Protein AF-A0A946PKQ7-F1 (afdb_monomer_lite)

Secondary structure (DSSP, 8-state):
-HHHHHHHHHHHHHHHHHHHHHHHHHHHS-S-GGG---TTGGGHHHHHHHHHHHHHHHHHHHHHHHHHT-SGGGPPPHHHHHHHHHHHHHHHHHHHHHHTT--HHHHHH-HHHHHHHHHHHHHHHHHHHHHHHHHHHHHHHHSPP-------------S----------------PPPP--

pLDDT: mean 80.22, std 18.26, range [43.53, 98.31]

Foldseek 3Di:
DVVLLLVLLLLQLQLLLVVLLLVLLCVVPVDDSVPSPDQQCPCVVPSVVVSVVSLVVSLLCLLQCVQVVVDPNSQHDLVSSLVSNLVCNLVVLCVSQVVSVHHPVVLVVDRSSVSSNVSSNVSSVVSSVSSVVSNVVSCVVVPPDPPPPPDPPPPPDPPPDDDDPPDPDDDPDDDDDDDDD

Sequence (181 aa):
MHHRRRLAAILLAFPGVLAAHLLAYQWVNLGPLTTQNGVGHGYLPTAVPVVASLGVVTLLWLAVAGVRAAGTDARPPAVLLIAVQLGIFVIQELGEHLFSGYGPAALLAEPAFWLGLALQGPVALLLLGLVRLGRQIATRLLSPSPVVPPGQGQVWLPIFTKFVRPLVVLPVGLRGPPLFV

Structure (mmCIF, N/CA/C/O backbone):
data_AF-A0A946PKQ7-F1
#
_entry.id   AF-A0A946PKQ7-F1
#
loop_
_atom_site.group_PDB
_atom_site.id
_atom_site.type_symbol
_atom_site.label_atom_id
_atom_site.label_alt_id
_atom_site.label_comp_id
_atom_site.label_asym_id
_atom_site.label_entity_id
_atom_site.label_seq_id
_atom_site.pdbx_PDB_ins_code
_atom_site.Cartn_x
_atom_site.Cartn_y
_atom_site.Cartn_z
_atom_site.occupancy
_atom_site.B_iso_or_equiv
_atom_site.auth_seq_id
_atom_site.auth_comp_id
_atom_site.auth_asym_id
_atom_site.auth_atom_id
_atom_site.pdbx_PDB_model_num
ATOM 1 N N . MET A 1 1 ? -23.889 0.461 3.971 1.00 59.69 1 MET A N 1
ATOM 2 C CA . MET A 1 1 ? -22.820 -0.106 4.833 1.00 59.69 1 MET A CA 1
ATOM 3 C C . MET A 1 1 ? -21.592 -0.592 4.043 1.00 59.69 1 MET A C 1
ATOM 5 O O . MET A 1 1 ? -20.481 -0.277 4.446 1.00 59.69 1 MET A O 1
ATOM 9 N N . HIS A 1 2 ? -21.741 -1.234 2.872 1.00 72.06 2 HIS A N 1
ATOM 10 C CA . HIS A 1 2 ? -20.608 -1.660 2.016 1.00 72.06 2 HIS A CA 1
ATOM 11 C C . HIS A 1 2 ? -19.658 -0.541 1.544 1.00 72.06 2 HIS A C 1
ATOM 13 O O . HIS A 1 2 ? -18.465 -0.786 1.371 1.00 72.06 2 HIS A O 1
ATOM 19 N N . HIS A 1 3 ? -20.159 0.687 1.381 1.00 82.62 3 HIS A N 1
ATOM 20 C CA . HIS A 1 3 ? -19.376 1.833 0.908 1.00 82.62 3 HIS A CA 1
ATOM 21 C C . HIS A 1 3 ? -18.175 2.165 1.808 1.00 82.62 3 HIS A C 1
ATOM 23 O O . HIS A 1 3 ? -17.081 2.377 1.298 1.00 82.62 3 HIS A O 1
ATOM 29 N N . ARG A 1 4 ? -18.332 2.118 3.141 1.00 84.00 4 ARG A N 1
ATOM 30 C CA . ARG A 1 4 ? -17.238 2.425 4.086 1.00 84.00 4 ARG A CA 1
ATOM 31 C C . ARG A 1 4 ? -16.106 1.402 4.019 1.00 84.00 4 ARG A C 1
ATOM 33 O O . ARG A 1 4 ? -14.943 1.777 4.053 1.00 84.00 4 ARG A O 1
ATOM 40 N N . ARG A 1 5 ? -16.447 0.120 3.864 1.00 86.88 5 ARG A N 1
ATOM 41 C CA . ARG A 1 5 ? -15.477 -0.978 3.727 1.00 86.88 5 ARG A CA 1
ATOM 42 C C . ARG A 1 5 ? -14.655 -0.858 2.449 1.00 86.88 5 ARG A C 1
ATOM 44 O O . ARG A 1 5 ? -13.445 -1.051 2.483 1.00 86.88 5 ARG A O 1
ATOM 51 N N . ARG A 1 6 ? -15.316 -0.536 1.332 1.00 90.81 6 ARG A N 1
ATOM 52 C CA . ARG A 1 6 ? -14.648 -0.309 0.043 1.00 90.81 6 ARG A CA 1
ATOM 53 C C . ARG A 1 6 ? -13.755 0.925 0.099 1.00 90.81 6 ARG A C 1
ATOM 55 O O . ARG A 1 6 ? -12.592 0.829 -0.264 1.00 90.81 6 ARG A O 1
ATOM 62 N N . LEU A 1 7 ? -14.265 2.032 0.641 1.00 90.94 7 LEU A N 1
ATOM 63 C CA . LEU A 1 7 ? -13.490 3.256 0.833 1.00 90.94 7 LEU A CA 1
ATOM 64 C C . LEU A 1 7 ? -12.252 3.010 1.704 1.00 90.94 7 LEU A C 1
ATOM 66 O O . LEU A 1 7 ? -11.167 3.433 1.338 1.00 90.94 7 LEU A O 1
ATOM 70 N N . ALA A 1 8 ? -12.386 2.264 2.803 1.00 90.56 8 ALA A N 1
ATOM 71 C CA . ALA A 1 8 ? -11.261 1.901 3.662 1.00 90.56 8 ALA A CA 1
ATOM 72 C C . ALA A 1 8 ? -10.161 1.137 2.911 1.00 90.56 8 ALA A C 1
ATOM 74 O O . ALA A 1 8 ? -8.983 1.424 3.099 1.00 90.56 8 ALA A O 1
ATOM 75 N N . ALA A 1 9 ? -10.539 0.182 2.054 1.00 93.38 9 ALA A N 1
ATOM 76 C CA . ALA A 1 9 ? -9.576 -0.535 1.220 1.00 93.38 9 ALA A CA 1
ATOM 77 C C . ALA A 1 9 ? -8.902 0.392 0.201 1.00 93.38 9 ALA A C 1
ATOM 79 O O . ALA A 1 9 ? -7.690 0.332 0.052 1.00 93.38 9 ALA A O 1
ATOM 80 N N . ILE A 1 10 ? -9.661 1.274 -0.453 1.00 94.75 10 ILE A N 1
ATOM 81 C CA . ILE A 1 10 ? -9.116 2.221 -1.436 1.00 94.75 10 ILE A CA 1
ATOM 82 C C . ILE A 1 10 ? -8.136 3.193 -0.768 1.00 94.75 10 ILE A C 1
ATOM 84 O O . ILE A 1 10 ? -7.017 3.352 -1.240 1.00 94.75 10 ILE A O 1
ATOM 88 N N . LEU A 1 11 ? -8.518 3.799 0.358 1.00 95.19 11 LEU A N 1
ATOM 89 C CA . LEU A 1 11 ? -7.673 4.763 1.068 1.00 95.19 11 LEU A CA 1
ATOM 90 C C . LEU A 1 11 ? -6.387 4.127 1.610 1.00 95.19 11 LEU A C 1
ATOM 92 O O . LEU A 1 11 ? -5.335 4.754 1.558 1.00 95.19 11 LEU A O 1
ATOM 96 N N . LEU A 1 12 ? -6.448 2.881 2.095 1.00 96.12 12 LEU A N 1
ATOM 97 C CA . LEU A 1 12 ? -5.261 2.138 2.536 1.00 96.12 12 LEU A CA 1
ATOM 98 C C . LEU A 1 12 ? -4.408 1.604 1.381 1.00 96.12 12 LEU A C 1
ATOM 100 O O . LEU A 1 12 ? -3.256 1.239 1.610 1.00 96.12 12 LEU A O 1
ATOM 104 N N . ALA A 1 13 ? -4.942 1.530 0.161 1.00 97.56 13 ALA A N 1
ATOM 105 C CA . ALA A 1 13 ? -4.179 1.021 -0.967 1.00 97.56 13 ALA A CA 1
ATOM 106 C C . ALA A 1 13 ? -3.010 1.950 -1.307 1.00 97.56 13 ALA A C 1
ATOM 108 O O . ALA A 1 13 ? -1.895 1.464 -1.412 1.00 97.56 13 ALA A O 1
ATOM 109 N N . PHE A 1 14 ? -3.226 3.268 -1.364 1.00 97.19 14 PHE A N 1
ATOM 110 C CA . PHE A 1 14 ? -2.174 4.251 -1.664 1.00 97.19 14 PHE A CA 1
ATOM 111 C C . PHE A 1 14 ? -0.926 4.139 -0.764 1.00 97.19 14 PHE A C 1
ATOM 113 O O . PHE A 1 14 ? 0.163 3.927 -1.295 1.00 97.19 14 PHE A O 1
ATOM 120 N N . PRO A 1 15 ? -1.030 4.220 0.579 1.00 97.19 15 PRO A N 1
ATOM 121 C CA . PRO A 1 15 ? 0.131 4.047 1.451 1.00 97.19 15 PRO A CA 1
ATOM 122 C C . PRO A 1 15 ? 0.709 2.631 1.406 1.00 97.19 15 PRO A C 1
ATOM 124 O O . PRO A 1 15 ? 1.901 2.468 1.642 1.00 97.19 15 PRO A O 1
ATOM 127 N N . GLY A 1 16 ? -0.098 1.612 1.093 1.00 97.62 16 GLY A N 1
ATOM 128 C CA . GLY A 1 16 ? 0.401 0.251 0.899 1.00 97.62 16 GLY A CA 1
ATOM 129 C C . GLY A 1 16 ? 1.260 0.103 -0.352 1.00 97.62 16 GLY A C 1
ATOM 130 O O . GLY A 1 16 ? 2.361 -0.430 -0.264 1.00 97.62 16 GLY A O 1
ATOM 131 N N . VAL A 1 17 ? 0.797 0.644 -1.480 1.00 98.00 17 VAL A N 1
ATOM 132 C CA . VAL A 1 17 ? 1.557 0.677 -2.734 1.00 98.00 17 VAL A CA 1
ATOM 133 C C . VAL A 1 17 ? 2.868 1.418 -2.530 1.00 98.00 17 VAL A C 1
ATOM 135 O O . VAL A 1 17 ? 3.916 0.859 -2.828 1.00 98.00 17 VAL A O 1
ATOM 138 N N . LEU A 1 18 ? 2.823 2.617 -1.939 1.00 95.75 18 LEU A N 1
ATOM 139 C CA . LEU A 1 18 ? 4.030 3.393 -1.663 1.00 95.75 18 LEU A CA 1
ATOM 140 C C . LEU A 1 18 ? 5.009 2.628 -0.759 1.00 95.75 18 LEU A C 1
ATOM 142 O O . LEU A 1 18 ? 6.209 2.630 -1.009 1.00 95.75 18 LEU A O 1
ATOM 146 N N . ALA A 1 19 ? 4.522 1.966 0.294 1.00 96.38 19 ALA A N 1
ATOM 147 C CA . ALA A 1 19 ? 5.389 1.195 1.180 1.00 96.38 19 ALA A CA 1
ATOM 148 C C . ALA A 1 19 ? 6.051 0.016 0.450 1.00 96.38 19 ALA A C 1
ATOM 150 O O . ALA A 1 19 ? 7.254 -0.185 0.595 1.00 96.38 19 ALA A O 1
ATOM 151 N N . ALA A 1 20 ? 5.292 -0.742 -0.346 1.00 96.88 20 ALA A N 1
ATOM 152 C CA . ALA A 1 20 ? 5.826 -1.845 -1.141 1.00 96.88 20 ALA A CA 1
ATOM 153 C C . ALA A 1 20 ? 6.835 -1.359 -2.195 1.00 96.88 20 ALA A C 1
ATOM 155 O O . ALA A 1 20 ? 7.893 -1.968 -2.333 1.00 96.88 20 ALA A O 1
ATOM 156 N N . HIS A 1 21 ? 6.535 -0.241 -2.864 1.00 94.75 21 HIS A N 1
ATOM 157 C CA . HIS A 1 21 ? 7.413 0.445 -3.816 1.00 94.75 21 HIS A CA 1
ATOM 158 C C . HIS A 1 21 ? 8.763 0.778 -3.188 1.00 94.75 21 HIS A C 1
ATOM 160 O O . HIS A 1 21 ? 9.800 0.268 -3.606 1.00 94.75 21 HIS A O 1
ATOM 166 N N . LEU A 1 22 ? 8.742 1.566 -2.110 1.00 92.12 22 LEU A N 1
ATOM 167 C CA . LEU A 1 22 ? 9.955 2.000 -1.423 1.00 92.12 22 LEU A CA 1
ATOM 168 C C . LEU A 1 22 ? 10.766 0.811 -0.910 1.00 92.12 22 LEU A C 1
ATOM 170 O O . LEU A 1 22 ? 11.982 0.804 -1.059 1.00 92.12 22 LEU A O 1
ATOM 174 N N . LEU A 1 23 ? 10.111 -0.200 -0.329 1.00 93.00 23 LEU A N 1
ATOM 175 C CA . LEU A 1 23 ? 10.788 -1.401 0.161 1.00 93.00 23 LEU A CA 1
ATOM 176 C C . LEU A 1 23 ? 11.452 -2.187 -0.971 1.00 93.00 23 LEU A C 1
ATOM 178 O O . LEU A 1 23 ? 12.596 -2.606 -0.814 1.00 93.00 23 LEU A O 1
ATOM 182 N N . ALA A 1 24 ? 10.766 -2.374 -2.099 1.00 93.19 24 ALA A N 1
ATOM 183 C CA . ALA A 1 24 ? 11.300 -3.125 -3.228 1.00 93.19 24 ALA A CA 1
ATOM 184 C C . ALA A 1 24 ? 12.519 -2.432 -3.844 1.00 93.19 24 ALA A C 1
ATOM 186 O O . ALA A 1 24 ? 13.575 -3.052 -3.988 1.00 93.19 24 ALA A O 1
ATOM 187 N N . TYR A 1 25 ? 12.403 -1.135 -4.132 1.00 89.12 25 TYR A N 1
ATOM 188 C CA . TYR A 1 25 ? 13.500 -0.362 -4.705 1.00 89.12 25 TYR A CA 1
ATOM 189 C C . TYR A 1 25 ? 14.659 -0.187 -3.728 1.00 89.12 25 TYR A C 1
ATOM 191 O O . TYR A 1 25 ? 15.807 -0.258 -4.149 1.00 89.12 25 TYR A O 1
ATOM 199 N N . GLN A 1 26 ? 14.393 -0.042 -2.427 1.00 88.25 26 GLN A N 1
ATOM 200 C CA . GLN A 1 26 ? 15.446 0.051 -1.409 1.00 88.25 26 GLN A CA 1
ATOM 201 C C . GLN A 1 26 ? 16.203 -1.268 -1.249 1.00 88.25 26 GLN A C 1
ATOM 203 O O . GLN A 1 26 ? 17.394 -1.272 -0.944 1.00 88.25 26 GLN A O 1
ATOM 208 N N . TRP A 1 27 ? 15.502 -2.389 -1.415 1.00 89.88 27 TRP A N 1
ATOM 209 C CA . TRP A 1 27 ? 16.093 -3.714 -1.307 1.00 89.88 27 TRP A CA 1
ATOM 210 C C . TRP A 1 27 ? 16.965 -4.053 -2.517 1.00 89.88 27 TRP A C 1
ATOM 212 O O . TRP A 1 27 ? 18.047 -4.612 -2.358 1.00 89.88 27 TRP A O 1
ATOM 222 N N . VAL A 1 28 ? 16.500 -3.716 -3.724 1.00 88.25 28 VAL A N 1
ATOM 223 C CA . VAL A 1 28 ? 17.228 -3.984 -4.974 1.00 88.25 28 VAL A CA 1
ATOM 224 C C . VAL A 1 28 ? 18.358 -2.975 -5.189 1.00 88.25 28 VAL A C 1
ATOM 226 O O . VAL A 1 28 ? 19.470 -3.366 -5.538 1.00 88.25 28 VAL A O 1
ATOM 229 N N . ASN A 1 29 ? 18.104 -1.692 -4.935 1.00 81.62 29 ASN A N 1
ATOM 230 C CA . ASN A 1 29 ? 19.080 -0.619 -5.078 1.00 81.62 29 ASN A CA 1
ATOM 231 C C . ASN A 1 29 ? 19.598 -0.226 -3.692 1.00 81.62 29 ASN A C 1
ATOM 233 O O . ASN A 1 29 ? 19.016 0.616 -3.007 1.00 81.62 29 ASN A O 1
ATOM 237 N N . LEU A 1 30 ? 20.708 -0.837 -3.271 1.00 68.88 30 LEU A N 1
ATOM 238 C CA . LEU A 1 30 ? 21.375 -0.508 -2.010 1.00 68.88 30 LEU A CA 1
ATOM 239 C C . LEU A 1 30 ? 21.927 0.933 -2.060 1.00 68.88 30 LEU A C 1
ATOM 241 O O . LEU A 1 30 ? 23.050 1.170 -2.496 1.00 68.88 30 LEU A O 1
ATOM 245 N N . GLY A 1 31 ? 21.129 1.904 -1.616 1.00 61.91 31 GLY A N 1
ATOM 246 C CA . GLY A 1 31 ? 21.483 3.325 -1.524 1.00 61.91 31 GLY A CA 1
ATOM 247 C C . GLY A 1 31 ? 20.466 4.109 -0.681 1.00 61.91 31 GLY A C 1
ATOM 248 O O . GLY A 1 31 ? 19.421 3.563 -0.345 1.00 61.91 31 GLY A O 1
ATOM 249 N N . PRO A 1 32 ? 20.740 5.358 -0.266 1.00 59.03 32 PRO A N 1
ATOM 250 C CA . PRO A 1 32 ? 19.771 6.181 0.467 1.00 59.03 32 PRO A CA 1
ATOM 251 C C . PRO A 1 32 ? 18.409 6.301 -0.246 1.00 59.03 32 PRO A C 1
ATOM 253 O O . PRO A 1 32 ? 18.362 6.461 -1.464 1.00 59.03 32 PRO A O 1
ATOM 256 N N . LEU A 1 33 ? 17.298 6.317 0.510 1.00 57.47 33 LEU A N 1
ATOM 257 C CA . LEU A 1 33 ? 15.930 6.492 -0.026 1.00 57.47 33 LEU A CA 1
ATOM 258 C C . LEU A 1 33 ? 15.782 7.761 -0.888 1.00 57.47 33 LEU A C 1
ATOM 260 O O . LEU A 1 33 ? 14.978 7.806 -1.811 1.00 57.47 33 LEU A O 1
ATOM 264 N N . THR A 1 34 ? 16.565 8.797 -0.580 1.00 51.97 34 THR A N 1
ATOM 265 C CA . THR A 1 34 ? 16.592 10.080 -1.295 1.00 51.97 34 THR A CA 1
ATOM 266 C C . THR A 1 34 ? 17.422 10.055 -2.578 1.00 51.97 34 THR A C 1
ATOM 268 O O . THR A 1 34 ? 17.333 10.988 -3.370 1.00 51.97 34 THR A O 1
ATOM 271 N N . THR A 1 35 ? 18.233 9.018 -2.783 1.00 52.53 35 THR A N 1
ATOM 272 C CA . THR A 1 35 ? 19.122 8.841 -3.940 1.00 52.53 35 THR A CA 1
ATOM 273 C C . THR A 1 35 ? 18.767 7.579 -4.722 1.00 52.53 35 THR A C 1
ATOM 275 O O . THR A 1 35 ? 19.638 7.001 -5.371 1.00 52.53 35 THR A O 1
ATOM 278 N N . GLN A 1 36 ? 17.533 7.077 -4.612 1.00 57.34 36 GLN A N 1
ATOM 279 C CA . GLN A 1 36 ? 17.115 5.936 -5.417 1.00 57.34 36 GLN A CA 1
ATOM 280 C C . GLN A 1 36 ? 17.150 6.341 -6.891 1.00 57.34 36 GLN A C 1
ATOM 282 O O . GLN A 1 36 ? 16.290 7.067 -7.377 1.00 57.34 36 GLN A O 1
ATOM 287 N N . ASN A 1 37 ? 18.183 5.867 -7.588 1.00 53.53 37 ASN A N 1
ATOM 288 C CA . ASN A 1 37 ? 18.476 6.145 -8.995 1.00 53.53 37 ASN A CA 1
ATOM 289 C C . ASN A 1 37 ? 17.535 5.390 -9.957 1.00 53.53 37 ASN A C 1
ATOM 291 O O . ASN A 1 37 ? 17.907 5.111 -11.096 1.00 53.53 37 ASN A O 1
ATOM 295 N N . GLY A 1 38 ? 16.346 5.010 -9.485 1.00 58.31 38 GLY A N 1
ATOM 296 C CA . GLY A 1 38 ? 15.321 4.365 -10.290 1.00 58.31 38 GLY A CA 1
ATOM 297 C C . GLY A 1 38 ? 14.693 5.350 -11.271 1.00 58.31 38 GLY A C 1
ATOM 298 O O . GLY A 1 38 ? 14.595 6.556 -11.021 1.00 58.31 38 GLY A O 1
ATOM 299 N N . VAL A 1 39 ? 14.253 4.818 -12.404 1.00 64.69 39 VAL A N 1
ATOM 300 C CA . VAL A 1 39 ? 13.493 5.541 -13.424 1.00 64.69 39 VAL A CA 1
ATOM 301 C C . VAL A 1 39 ? 12.259 6.191 -12.776 1.00 64.69 39 VAL A C 1
ATOM 303 O O . VAL A 1 39 ? 11.570 5.550 -11.998 1.00 64.69 39 VAL A O 1
ATOM 306 N N . GLY A 1 40 ? 11.981 7.472 -13.038 1.00 69.19 40 GLY A N 1
ATOM 307 C CA . GLY A 1 40 ? 10.728 8.113 -12.606 1.00 69.19 40 GLY A CA 1
ATOM 308 C C . GLY A 1 40 ? 10.629 8.596 -11.148 1.00 69.19 40 GLY A C 1
ATOM 309 O O . GLY A 1 40 ? 9.627 9.210 -10.802 1.00 69.19 40 GLY A O 1
ATOM 310 N N . HIS A 1 41 ? 11.651 8.447 -10.29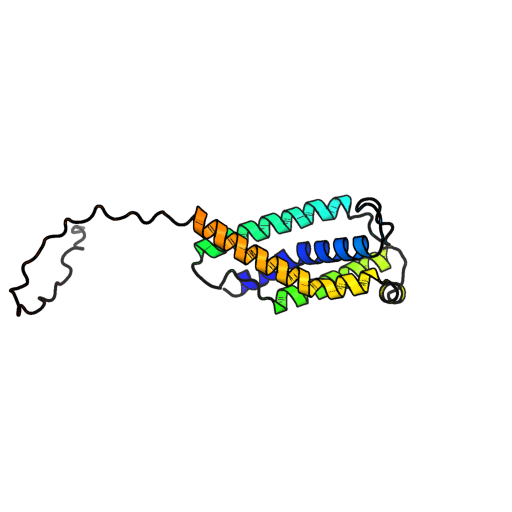8 1.00 81.06 41 HIS A N 1
ATOM 311 C CA . HIS A 1 41 ? 11.529 8.688 -8.844 1.00 81.06 41 HIS A CA 1
ATOM 312 C C . HIS A 1 41 ? 11.575 10.168 -8.392 1.00 81.06 41 HIS A C 1
ATOM 314 O O . HIS A 1 41 ? 11.548 10.469 -7.195 1.00 81.06 41 HIS A O 1
ATOM 320 N N . GLY A 1 42 ? 11.602 11.128 -9.324 1.00 79.94 42 GLY A N 1
ATOM 321 C CA . GLY A 1 42 ? 11.713 12.563 -9.014 1.00 79.94 42 GLY A CA 1
ATOM 322 C C . GLY A 1 42 ? 10.549 13.139 -8.193 1.00 79.94 42 GLY A C 1
ATOM 323 O O . GLY A 1 42 ? 10.701 14.176 -7.550 1.00 79.94 42 GLY A O 1
ATOM 324 N N . TYR A 1 43 ? 9.397 12.464 -8.171 1.00 81.88 43 TYR A N 1
ATOM 325 C CA . TYR A 1 43 ? 8.209 12.895 -7.430 1.00 81.88 43 TYR A CA 1
ATOM 326 C C . TYR A 1 43 ? 8.191 12.415 -5.961 1.00 81.88 43 TYR A C 1
ATOM 328 O O . TYR A 1 43 ? 7.371 12.898 -5.170 1.00 81.88 43 TYR A O 1
ATOM 336 N N . LEU A 1 44 ? 9.078 11.486 -5.568 1.00 84.56 44 LEU A N 1
ATOM 337 C CA . LEU A 1 44 ? 9.086 10.884 -4.228 1.00 84.56 44 LEU A CA 1
ATOM 338 C C . LEU A 1 44 ? 9.182 11.894 -3.071 1.00 84.56 44 LEU A C 1
ATOM 340 O O . LEU A 1 44 ? 8.434 11.719 -2.103 1.00 84.56 44 LEU A O 1
ATOM 344 N N . PRO A 1 45 ? 9.998 12.971 -3.135 1.00 85.62 45 PRO A N 1
ATOM 345 C CA . PRO A 1 45 ? 10.057 13.960 -2.056 1.00 85.62 45 PRO A CA 1
ATOM 346 C C . PRO A 1 45 ? 8.698 14.592 -1.728 1.00 85.62 45 PRO A C 1
ATOM 348 O O . PRO A 1 45 ? 8.472 15.015 -0.597 1.00 85.62 45 PRO A O 1
ATOM 351 N N . THR A 1 46 ? 7.778 14.633 -2.697 1.00 87.12 46 THR A N 1
ATOM 352 C CA . THR A 1 46 ? 6.416 15.150 -2.519 1.00 87.12 46 THR A CA 1
ATOM 353 C C . THR A 1 46 ? 5.404 14.041 -2.231 1.00 87.12 46 THR A C 1
ATOM 355 O O . THR A 1 46 ? 4.579 14.191 -1.330 1.00 87.12 46 THR A O 1
ATOM 358 N N . ALA A 1 47 ? 5.449 12.913 -2.948 1.00 87.69 47 ALA A N 1
ATOM 359 C CA . ALA A 1 47 ? 4.470 11.840 -2.753 1.00 87.69 47 ALA A CA 1
ATOM 360 C C . ALA A 1 47 ? 4.600 11.151 -1.394 1.00 87.69 47 ALA A C 1
ATOM 362 O O . ALA A 1 47 ? 3.579 10.858 -0.772 1.00 87.69 47 ALA A O 1
ATOM 363 N N . VAL A 1 48 ? 5.827 10.939 -0.903 1.00 90.94 48 VAL 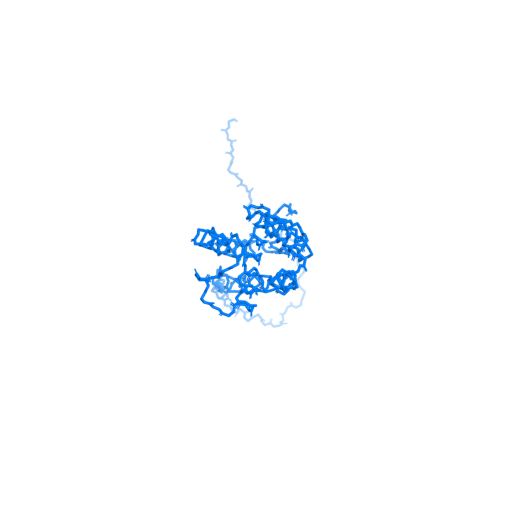A N 1
ATOM 364 C CA . VAL A 1 48 ? 6.067 10.274 0.384 1.00 90.94 48 VAL A CA 1
ATOM 365 C C . VAL A 1 48 ? 5.343 10.973 1.539 1.00 90.94 48 VAL A C 1
ATOM 367 O O . VAL A 1 48 ? 4.520 10.316 2.179 1.00 90.94 48 VAL A O 1
ATOM 370 N N . PRO A 1 49 ? 5.557 12.275 1.820 1.00 92.62 49 PRO A N 1
ATOM 371 C CA . PRO A 1 49 ? 4.882 12.928 2.940 1.00 92.62 49 PRO A CA 1
ATOM 372 C C . PRO A 1 49 ? 3.358 12.974 2.766 1.00 92.62 49 PRO A C 1
ATOM 374 O O . PRO A 1 49 ? 2.630 12.772 3.740 1.00 92.62 49 PRO A O 1
ATOM 377 N N . VAL A 1 50 ? 2.856 13.185 1.544 1.00 95.12 50 VAL A N 1
ATOM 378 C CA . VAL A 1 50 ? 1.410 13.269 1.271 1.00 95.12 50 VAL A CA 1
ATOM 379 C C . VAL A 1 50 ? 0.722 11.923 1.501 1.00 95.12 50 VAL A C 1
ATOM 381 O O . VAL A 1 50 ? -0.252 11.835 2.252 1.00 95.12 50 VAL A O 1
ATOM 384 N N . VAL A 1 51 ? 1.239 10.857 0.892 1.00 95.19 51 VAL A N 1
ATOM 385 C CA . VAL A 1 51 ? 0.635 9.522 0.962 1.00 95.19 51 VAL A CA 1
ATOM 386 C C . VAL A 1 51 ? 0.848 8.892 2.342 1.00 95.19 51 VAL A C 1
ATOM 388 O O . VAL A 1 51 ? -0.065 8.246 2.862 1.00 95.19 51 VAL A O 1
ATOM 391 N N . ALA A 1 52 ? 1.992 9.127 2.994 1.00 93.25 52 ALA A N 1
ATOM 392 C CA . ALA A 1 52 ? 2.201 8.708 4.381 1.00 93.25 52 ALA A CA 1
ATOM 393 C C . ALA A 1 52 ? 1.193 9.381 5.327 1.00 93.25 52 ALA A C 1
ATOM 395 O O . ALA A 1 52 ? 0.569 8.701 6.145 1.00 93.25 52 ALA A O 1
ATOM 396 N N . SER A 1 53 ? 0.963 10.691 5.171 1.00 95.75 53 SER A N 1
ATOM 397 C CA . SER A 1 53 ? -0.035 11.428 5.960 1.00 95.75 53 SER A CA 1
ATOM 398 C C . SER A 1 53 ? -1.445 10.881 5.739 1.00 95.75 53 SER A C 1
ATOM 400 O O . SER A 1 53 ? -2.175 10.639 6.703 1.00 95.75 53 SER A O 1
ATOM 402 N N . LEU A 1 54 ? -1.812 10.603 4.483 1.00 95.81 54 LEU A N 1
ATOM 403 C CA . LEU A 1 54 ? -3.074 9.943 4.143 1.00 95.81 54 LEU A CA 1
ATOM 404 C C . LEU A 1 54 ? -3.211 8.587 4.849 1.00 95.81 54 LEU A C 1
ATOM 406 O O . LEU A 1 54 ? -4.274 8.279 5.396 1.00 95.81 54 LEU A O 1
ATOM 410 N N . GLY A 1 55 ? -2.143 7.787 4.875 1.00 94.56 55 GLY A N 1
ATOM 411 C CA . GLY A 1 55 ? -2.118 6.502 5.568 1.00 94.56 55 GLY A CA 1
ATOM 412 C C . GLY A 1 55 ? -2.352 6.634 7.069 1.00 94.56 55 GLY A C 1
ATOM 413 O O . GLY A 1 55 ? -3.214 5.941 7.612 1.00 94.56 55 GLY A O 1
ATOM 414 N N . VAL A 1 56 ? -1.665 7.569 7.728 1.00 95.62 56 VAL A N 1
ATOM 415 C CA . VAL A 1 56 ? -1.849 7.844 9.163 1.00 95.62 56 VAL A CA 1
ATOM 416 C C . VAL A 1 56 ? -3.288 8.266 9.458 1.00 95.62 56 VAL A C 1
ATOM 418 O O . VAL A 1 56 ? -3.939 7.670 10.318 1.00 95.62 56 VAL A O 1
ATOM 421 N N . VAL A 1 57 ? -3.822 9.238 8.713 1.00 95.75 57 VAL A N 1
ATOM 422 C CA . VAL A 1 57 ? -5.205 9.716 8.882 1.00 95.75 57 VAL A CA 1
ATOM 423 C C . VAL A 1 57 ? -6.207 8.580 8.678 1.00 95.75 57 VAL A C 1
ATOM 425 O O . VAL A 1 57 ? -7.138 8.424 9.470 1.00 95.75 57 VAL A O 1
ATOM 428 N N . THR A 1 58 ? -5.996 7.739 7.665 1.00 93.81 58 THR A N 1
ATOM 429 C CA . THR A 1 58 ? -6.870 6.596 7.371 1.00 93.81 58 THR A CA 1
ATOM 430 C C . THR A 1 58 ? -6.836 5.558 8.493 1.00 93.81 58 THR A C 1
ATOM 432 O O . THR A 1 58 ? -7.890 5.086 8.920 1.00 93.81 58 THR A O 1
ATOM 435 N N . LEU A 1 59 ? -5.654 5.222 9.019 1.00 92.75 59 LEU A N 1
ATOM 436 C CA . LEU A 1 59 ? -5.511 4.287 10.141 1.00 92.75 59 LEU A CA 1
ATOM 437 C C . LEU A 1 59 ? -6.203 4.807 11.407 1.00 92.75 59 LEU A C 1
ATOM 439 O O . LEU A 1 59 ? -6.938 4.055 12.051 1.00 92.75 59 LEU A O 1
ATOM 443 N N . LEU A 1 60 ? -6.026 6.090 11.735 1.00 92.38 60 LEU A N 1
ATOM 444 C CA . LEU A 1 60 ? -6.681 6.730 12.881 1.00 92.38 60 LEU A CA 1
ATOM 445 C C . LEU A 1 60 ? -8.202 6.744 12.724 1.00 92.38 60 LEU A C 1
ATOM 447 O O . LEU A 1 60 ? -8.930 6.358 13.642 1.00 92.38 60 LEU A O 1
ATOM 451 N N . TRP A 1 61 ? -8.691 7.129 11.544 1.00 91.69 61 TRP A N 1
ATOM 452 C CA . TRP A 1 61 ? -10.115 7.103 11.231 1.00 91.69 61 TRP A CA 1
ATOM 453 C C . TRP A 1 61 ? -10.702 5.701 11.403 1.00 91.69 61 TRP A C 1
ATOM 455 O O . TRP A 1 61 ? -11.729 5.550 12.065 1.00 91.69 61 TRP A O 1
ATOM 465 N N . LEU A 1 62 ? -10.043 4.665 10.876 1.00 89.44 62 LEU A N 1
ATOM 466 C CA . LEU A 1 62 ? -10.505 3.279 10.995 1.00 89.44 62 LEU A CA 1
ATOM 467 C C . LEU A 1 62 ? -10.457 2.759 12.432 1.00 89.44 62 LEU A C 1
ATOM 469 O O . LEU A 1 62 ? -11.362 2.026 12.838 1.00 89.44 62 LEU A O 1
ATOM 473 N N . ALA A 1 63 ? -9.452 3.157 13.216 1.00 87.50 63 ALA A N 1
ATOM 474 C CA . ALA A 1 63 ? -9.374 2.823 14.634 1.00 87.50 63 ALA A CA 1
ATOM 475 C C . ALA A 1 63 ? -10.572 3.404 15.404 1.00 87.50 63 ALA A C 1
ATOM 477 O O . ALA A 1 63 ? -11.276 2.663 16.092 1.00 87.50 63 ALA A O 1
ATOM 478 N N . VAL A 1 64 ? -10.865 4.697 15.227 1.00 85.44 64 VAL A N 1
ATOM 479 C CA . VAL A 1 64 ? -11.975 5.389 15.908 1.00 85.44 64 VAL A CA 1
ATOM 480 C C . VAL A 1 64 ? -13.336 4.906 15.406 1.00 85.44 64 VAL A C 1
ATOM 482 O O . VAL A 1 64 ? -14.222 4.593 16.205 1.00 85.44 64 VAL A O 1
ATOM 485 N N . ALA A 1 65 ? -13.518 4.803 14.088 1.00 83.75 65 ALA A N 1
ATOM 486 C CA . ALA A 1 65 ? -14.752 4.305 13.488 1.00 83.75 65 ALA A CA 1
ATOM 487 C C . ALA A 1 65 ? -15.036 2.858 13.911 1.00 83.75 65 ALA A C 1
ATOM 489 O O . ALA A 1 65 ? -16.188 2.508 14.156 1.00 83.75 65 ALA A O 1
ATOM 490 N N . GLY A 1 66 ? -13.994 2.032 14.052 1.00 78.50 66 GLY A N 1
ATOM 491 C CA . GLY A 1 66 ? -14.103 0.654 14.522 1.00 78.50 66 GLY A CA 1
ATOM 492 C C . GLY A 1 66 ? -14.572 0.523 15.973 1.00 78.50 66 GLY A C 1
ATOM 493 O O . GLY A 1 66 ? -15.255 -0.450 16.280 1.00 78.50 66 GLY A O 1
ATOM 494 N N . VAL A 1 67 ? -14.243 1.486 16.841 1.00 75.50 67 VAL A N 1
ATOM 495 C CA . VAL A 1 67 ? -14.750 1.550 18.225 1.00 75.50 67 VAL A CA 1
ATOM 496 C C . VAL A 1 67 ? -16.198 2.035 18.247 1.00 75.50 67 VAL A C 1
ATOM 498 O O . VAL A 1 67 ? -17.053 1.405 18.861 1.00 75.50 67 VAL A O 1
ATOM 501 N N . ARG A 1 68 ? -16.500 3.124 17.527 1.00 76.12 68 ARG A N 1
ATOM 502 C CA . ARG A 1 68 ? -17.835 3.749 17.531 1.00 76.12 68 ARG A CA 1
ATOM 503 C C . ARG A 1 68 ? -18.918 2.904 16.858 1.00 76.12 68 ARG A C 1
ATOM 505 O O . ARG A 1 68 ? -20.084 3.048 17.196 1.00 76.12 68 ARG A O 1
ATOM 512 N N . ALA A 1 69 ? -18.554 2.062 15.892 1.00 67.88 69 ALA A N 1
ATOM 513 C CA . ALA A 1 69 ? -19.520 1.310 15.092 1.00 67.88 69 ALA A CA 1
ATOM 514 C C . ALA A 1 69 ? -19.883 -0.083 15.648 1.00 67.88 69 ALA A C 1
ATOM 516 O O . ALA A 1 69 ? -20.656 -0.771 14.994 1.00 67.88 69 ALA A O 1
ATOM 517 N N . ALA A 1 70 ? -19.340 -0.521 16.796 1.00 53.00 70 ALA A N 1
ATOM 518 C CA . ALA A 1 70 ? -19.660 -1.803 17.454 1.00 53.00 70 ALA A CA 1
ATOM 519 C C . ALA A 1 70 ? -19.805 -3.026 16.506 1.00 53.00 70 ALA A C 1
ATOM 521 O O . ALA A 1 70 ? -20.644 -3.896 16.725 1.00 53.00 70 ALA A O 1
ATOM 522 N N . GLY A 1 71 ? -19.004 -3.113 15.432 1.00 60.06 71 GLY A N 1
ATOM 523 C CA . GLY A 1 71 ? -19.220 -4.120 14.387 1.00 60.06 71 GLY A CA 1
ATOM 524 C C . GLY A 1 71 ? -18.052 -4.341 13.422 1.00 60.06 71 GLY A C 1
ATOM 525 O O . GLY A 1 71 ? -17.039 -3.637 13.424 1.00 60.06 71 GLY A O 1
ATOM 526 N N . THR A 1 72 ? -18.183 -5.359 12.567 1.00 64.25 72 THR A N 1
ATOM 527 C CA . THR A 1 72 ? -17.216 -5.723 11.509 1.00 64.25 72 THR A CA 1
ATOM 528 C C . THR A 1 72 ? -17.168 -4.734 10.341 1.00 64.25 72 THR A C 1
ATOM 530 O O . THR A 1 72 ? -16.329 -4.874 9.450 1.00 64.25 72 THR A O 1
ATOM 533 N N . ASP A 1 73 ? -18.029 -3.721 10.346 1.00 64.06 73 ASP A N 1
ATOM 534 C CA . ASP A 1 73 ? -18.298 -2.852 9.197 1.00 64.06 73 ASP A CA 1
ATOM 535 C C . ASP A 1 73 ? -17.198 -1.836 8.887 1.00 64.06 73 ASP A C 1
ATOM 537 O O . ASP A 1 73 ? -17.179 -1.265 7.799 1.00 64.06 73 ASP A O 1
ATOM 541 N N . ALA A 1 74 ? -16.246 -1.644 9.799 1.00 66.56 74 ALA A N 1
ATOM 542 C CA . ALA A 1 74 ? -15.049 -0.839 9.562 1.00 66.56 74 ALA A CA 1
ATOM 543 C C . ALA A 1 74 ? -13.857 -1.666 9.039 1.00 66.56 74 ALA A C 1
ATOM 545 O O . ALA A 1 74 ? -12.775 -1.121 8.845 1.00 66.56 74 ALA A O 1
ATOM 546 N N . ARG A 1 75 ? -14.009 -2.985 8.824 1.00 80.75 75 ARG A N 1
ATOM 547 C CA . ARG A 1 75 ? -12.900 -3.837 8.365 1.00 80.75 75 ARG A CA 1
ATOM 548 C C . ARG A 1 75 ? -12.733 -3.752 6.840 1.00 80.75 75 ARG A C 1
ATOM 550 O O . ARG A 1 75 ? -13.667 -4.144 6.118 1.00 80.75 75 ARG A O 1
ATOM 557 N N . PRO A 1 76 ? -11.557 -3.322 6.343 1.00 84.06 76 PRO A N 1
ATOM 558 C CA . PRO A 1 76 ? -11.262 -3.356 4.918 1.00 84.06 76 PRO A CA 1
ATOM 559 C C . PRO A 1 76 ? -11.298 -4.811 4.415 1.00 84.06 76 PRO A C 1
ATOM 561 O O . PRO A 1 76 ? -10.763 -5.704 5.080 1.00 84.06 76 PRO A O 1
ATOM 564 N N . PRO A 1 77 ? -11.955 -5.096 3.280 1.00 91.50 77 PRO A N 1
ATOM 565 C CA . PRO A 1 77 ? -11.917 -6.417 2.668 1.00 91.50 77 PRO A CA 1
ATOM 566 C C . PRO A 1 77 ? -10.515 -6.693 2.111 1.00 91.50 77 PRO A C 1
ATOM 568 O O . PRO A 1 77 ? -10.062 -5.987 1.217 1.00 91.50 77 PRO A O 1
ATOM 571 N N . ALA A 1 78 ? -9.850 -7.730 2.632 1.00 93.81 78 ALA A N 1
ATOM 572 C CA . ALA A 1 78 ? -8.458 -8.051 2.304 1.00 93.81 78 ALA A CA 1
ATOM 573 C C . ALA A 1 78 ? -8.231 -8.271 0.803 1.00 93.81 78 ALA A C 1
ATOM 575 O O . ALA A 1 78 ? -7.330 -7.674 0.229 1.00 93.81 78 ALA A O 1
ATOM 576 N N . VAL A 1 79 ? -9.102 -9.060 0.165 1.00 95.75 79 VAL A N 1
ATOM 577 C CA . VAL A 1 79 ? -9.023 -9.346 -1.277 1.00 95.75 79 VAL A CA 1
ATOM 578 C C . VAL A 1 79 ? -9.116 -8.063 -2.101 1.00 95.75 79 VAL A C 1
ATOM 580 O O . VAL A 1 79 ? -8.342 -7.876 -3.030 1.00 95.75 79 VAL A O 1
ATOM 583 N N . LEU A 1 80 ? -10.022 -7.151 -1.733 1.00 95.62 80 LEU A N 1
ATOM 584 C CA . LEU A 1 80 ? -10.158 -5.876 -2.433 1.00 95.62 80 LEU A CA 1
ATOM 585 C C . LEU A 1 80 ? -8.931 -4.987 -2.220 1.00 95.62 80 LEU A C 1
ATOM 587 O O . LEU A 1 80 ? -8.471 -4.379 -3.173 1.00 95.62 80 LEU A O 1
ATOM 591 N N . LEU A 1 81 ? -8.407 -4.909 -0.993 1.00 96.62 81 LEU A N 1
ATOM 592 C CA . LEU A 1 81 ? -7.205 -4.127 -0.699 1.00 96.62 81 LEU A CA 1
ATOM 593 C C . LEU A 1 81 ? -6.019 -4.615 -1.541 1.00 96.62 81 LEU A C 1
ATOM 595 O O . LEU A 1 81 ? -5.380 -3.799 -2.191 1.00 96.62 81 LEU A O 1
ATOM 599 N N . ILE A 1 82 ? -5.783 -5.929 -1.580 1.00 97.62 82 ILE A N 1
ATOM 600 C CA . ILE A 1 82 ? -4.711 -6.535 -2.382 1.00 97.62 82 ILE A CA 1
ATOM 601 C C . ILE A 1 82 ? -4.934 -6.264 -3.873 1.00 97.62 82 ILE A C 1
ATOM 603 O O . ILE A 1 82 ? -4.018 -5.819 -4.553 1.00 97.62 82 ILE A O 1
ATOM 607 N N . ALA A 1 83 ? -6.150 -6.481 -4.383 1.00 97.75 83 ALA A N 1
ATOM 608 C CA . ALA A 1 83 ? -6.459 -6.261 -5.795 1.00 97.75 83 ALA A CA 1
ATOM 609 C C . ALA A 1 83 ? -6.266 -4.794 -6.215 1.00 97.75 83 ALA A C 1
ATOM 611 O O . ALA A 1 83 ? -5.701 -4.524 -7.272 1.00 97.75 83 ALA A O 1
ATOM 612 N N . VAL A 1 84 ? -6.702 -3.846 -5.380 1.00 97.81 84 VAL A N 1
ATOM 613 C CA . VAL A 1 84 ? -6.526 -2.410 -5.640 1.00 97.81 84 VAL A CA 1
ATOM 614 C C . VAL A 1 84 ? -5.052 -2.020 -5.541 1.00 97.81 84 VAL A C 1
ATOM 616 O O . VAL A 1 84 ? -4.582 -1.278 -6.394 1.00 97.81 84 VAL A O 1
ATOM 619 N N . GLN A 1 85 ? -4.308 -2.538 -4.559 1.00 98.25 85 GLN A N 1
ATOM 620 C CA . GLN A 1 85 ? -2.865 -2.306 -4.450 1.00 98.25 85 GLN A CA 1
ATOM 621 C C . GLN A 1 85 ? -2.106 -2.815 -5.678 1.00 98.25 85 GLN A C 1
ATOM 623 O O . GLN A 1 85 ? -1.342 -2.060 -6.265 1.00 98.25 85 GLN A O 1
ATOM 628 N N . LEU A 1 86 ? -2.371 -4.049 -6.118 1.00 98.25 86 LEU A N 1
ATOM 629 C CA . LEU A 1 86 ? -1.778 -4.607 -7.336 1.00 98.25 86 LEU A CA 1
ATOM 630 C C . LEU A 1 86 ? -2.076 -3.734 -8.559 1.00 98.25 86 LEU A C 1
ATOM 632 O O . LEU A 1 86 ? -1.166 -3.407 -9.313 1.00 98.25 86 LEU A O 1
ATOM 636 N N . GLY A 1 87 ? -3.337 -3.331 -8.736 1.00 98.12 87 GLY A N 1
ATOM 637 C CA . GLY A 1 87 ? -3.738 -2.486 -9.860 1.00 98.12 87 GLY A CA 1
ATOM 638 C C . GLY A 1 87 ? -3.052 -1.120 -9.846 1.00 98.12 87 GLY A C 1
ATOM 639 O O . GLY A 1 87 ? -2.499 -0.707 -10.861 1.00 98.12 87 GLY A O 1
ATOM 640 N N . ILE A 1 88 ? -3.051 -0.435 -8.698 1.00 97.88 88 ILE A N 1
ATOM 641 C CA . ILE A 1 88 ? -2.400 0.873 -8.556 1.00 97.88 88 ILE A CA 1
ATOM 642 C C . ILE A 1 88 ? -0.886 0.743 -8.762 1.00 97.88 88 ILE A C 1
ATOM 644 O O . ILE A 1 88 ? -0.337 1.546 -9.504 1.00 97.88 88 ILE A O 1
ATOM 648 N N . PHE A 1 89 ? -0.231 -0.264 -8.174 1.00 97.75 89 PHE A N 1
ATOM 649 C CA . PHE A 1 89 ? 1.211 -0.486 -8.324 1.00 97.75 89 PHE A CA 1
ATOM 650 C C . PHE A 1 89 ? 1.602 -0.681 -9.793 1.00 97.75 89 PHE A C 1
ATOM 652 O O . PHE A 1 89 ? 2.462 0.031 -10.294 1.00 97.75 89 PHE A O 1
ATOM 659 N N . VAL A 1 90 ? 0.914 -1.570 -10.521 1.00 97.69 90 VAL A N 1
ATOM 660 C CA . VAL A 1 90 ? 1.198 -1.807 -11.948 1.00 97.69 90 VAL A CA 1
ATOM 661 C C . VAL A 1 90 ? 0.993 -0.542 -12.783 1.00 97.69 90 VAL A C 1
ATOM 663 O O . VAL A 1 90 ? 1.805 -0.250 -13.656 1.00 97.69 90 VAL A O 1
ATOM 666 N N . ILE A 1 91 ? -0.080 0.213 -12.528 1.00 96.94 91 ILE A N 1
ATOM 667 C CA . ILE A 1 91 ? -0.360 1.459 -13.256 1.00 96.94 91 ILE A CA 1
ATOM 668 C C . ILE A 1 91 ? 0.692 2.528 -12.944 1.00 96.94 91 ILE A C 1
ATOM 670 O O . ILE A 1 91 ? 1.127 3.224 -13.860 1.00 96.94 91 ILE A O 1
ATOM 674 N N . GLN A 1 92 ? 1.088 2.662 -11.678 1.00 95.75 92 GLN A N 1
ATOM 675 C CA . GLN A 1 92 ? 2.103 3.614 -11.231 1.00 95.75 92 GLN A CA 1
ATOM 676 C C . GLN A 1 92 ? 3.441 3.326 -11.920 1.00 95.75 92 GLN A C 1
ATOM 678 O O . GLN A 1 92 ? 3.971 4.199 -12.598 1.00 95.75 92 GLN A O 1
ATOM 683 N N . GLU A 1 93 ? 3.921 2.089 -11.827 1.00 94.44 93 GLU A N 1
ATOM 684 C CA . GLU A 1 93 ? 5.189 1.633 -12.404 1.00 94.44 93 GLU A CA 1
ATOM 685 C C . GLU A 1 93 ? 5.244 1.777 -13.925 1.00 94.44 93 GLU A C 1
ATOM 687 O O . GLU A 1 93 ? 6.207 2.297 -14.495 1.00 94.44 93 GLU A O 1
ATOM 692 N N . LEU A 1 94 ? 4.166 1.368 -14.598 1.00 95.19 94 LEU A N 1
ATOM 693 C CA . LEU A 1 94 ? 4.030 1.556 -16.036 1.00 95.19 94 LEU A CA 1
ATOM 694 C C . LEU A 1 94 ? 4.044 3.046 -16.396 1.00 95.19 94 LEU A C 1
ATOM 696 O O . LEU A 1 94 ? 4.693 3.438 -17.364 1.00 95.19 94 LEU A O 1
ATOM 700 N N . GLY A 1 95 ? 3.345 3.875 -15.618 1.00 93.69 95 GLY A N 1
ATOM 701 C CA . GLY A 1 95 ? 3.344 5.324 -15.779 1.00 93.69 95 GLY A CA 1
ATOM 702 C C . GLY A 1 95 ? 4.749 5.908 -15.657 1.00 93.69 95 GLY A C 1
ATOM 703 O O . GLY A 1 95 ? 5.183 6.622 -16.555 1.00 93.69 95 GLY A O 1
ATOM 704 N N . GLU A 1 96 ? 5.479 5.571 -14.596 1.00 92.19 96 GLU A N 1
ATOM 705 C CA . GLU A 1 96 ? 6.848 6.044 -14.349 1.00 92.19 96 GLU A CA 1
ATOM 706 C C . GLU A 1 96 ? 7.804 5.698 -15.491 1.00 92.19 96 GLU A C 1
ATOM 708 O O . GLU A 1 96 ? 8.566 6.560 -15.945 1.00 92.19 96 GLU A O 1
ATOM 713 N N . HIS A 1 97 ? 7.714 4.472 -16.009 1.00 91.50 97 HIS A N 1
ATOM 714 C CA . HIS A 1 97 ? 8.501 4.031 -17.157 1.00 91.50 97 HIS A CA 1
ATOM 715 C C . HIS A 1 97 ? 8.174 4.827 -18.416 1.00 91.50 97 HIS A C 1
ATOM 717 O O . HIS A 1 97 ? 9.082 5.363 -19.054 1.00 91.50 97 HIS A O 1
ATOM 723 N N . LEU A 1 98 ? 6.885 4.950 -18.746 1.00 91.94 98 LEU A N 1
ATOM 724 C CA . LEU A 1 98 ? 6.431 5.675 -19.933 1.00 91.94 98 LEU A CA 1
ATOM 725 C C . LEU A 1 98 ? 6.801 7.162 -19.863 1.00 91.94 98 LEU A C 1
ATOM 727 O O . LEU A 1 98 ? 7.301 7.711 -20.844 1.00 91.94 98 LEU A O 1
ATOM 731 N N . PHE A 1 99 ? 6.621 7.809 -18.707 1.00 90.56 99 PHE A N 1
ATOM 732 C CA . PHE A 1 99 ? 7.012 9.210 -18.495 1.00 90.56 99 PHE A CA 1
ATOM 733 C C . PHE A 1 99 ? 8.521 9.425 -18.588 1.00 90.56 99 PHE A C 1
ATOM 735 O O . PHE A 1 99 ? 8.965 10.509 -18.959 1.00 90.56 99 PHE A O 1
ATOM 742 N N . SER A 1 100 ? 9.303 8.392 -18.295 1.00 87.75 100 SER A N 1
ATOM 743 C CA . SER A 1 100 ? 10.758 8.429 -18.406 1.00 87.75 100 SER A CA 1
ATOM 744 C C . SER A 1 100 ? 11.277 7.963 -19.773 1.00 87.75 100 SER A C 1
ATOM 746 O O . SER A 1 100 ? 12.486 7.839 -19.956 1.00 87.75 100 SER A O 1
ATOM 748 N N . GLY A 1 101 ? 10.385 7.713 -20.740 1.00 90.00 101 GLY A N 1
ATOM 749 C CA . GLY A 1 101 ? 10.732 7.349 -22.116 1.00 90.00 101 GLY A CA 1
ATOM 750 C C . GLY A 1 101 ? 11.020 5.862 -22.351 1.00 90.00 101 GLY A C 1
ATOM 751 O O . GLY A 1 101 ? 11.470 5.500 -23.438 1.00 90.00 101 GLY A O 1
ATOM 752 N N . TYR A 1 102 ? 10.755 4.993 -21.375 1.00 89.81 102 TYR A N 1
ATOM 753 C CA . TYR A 1 102 ? 10.943 3.547 -21.498 1.00 89.81 102 TYR A CA 1
ATOM 754 C C . TYR A 1 102 ? 9.650 2.840 -21.918 1.00 89.81 102 TYR A C 1
ATOM 756 O O . TYR A 1 102 ? 8.544 3.235 -21.554 1.00 89.81 102 TYR A O 1
ATOM 764 N N . GLY A 1 103 ? 9.788 1.757 -22.688 1.00 89.62 103 GLY A N 1
ATOM 765 C CA . GLY A 1 103 ? 8.659 0.910 -23.076 1.00 89.62 103 GLY A CA 1
ATOM 766 C C . GLY A 1 103 ? 8.263 -0.108 -21.991 1.00 89.62 103 GLY A C 1
ATOM 767 O O . GLY A 1 103 ? 9.073 -0.417 -21.117 1.00 89.62 103 GLY A O 1
ATOM 768 N N . PRO A 1 104 ? 7.070 -0.733 -22.087 1.00 90.69 104 PRO A N 1
ATOM 769 C CA . PRO A 1 104 ? 6.585 -1.717 -21.107 1.00 90.69 104 PRO A CA 1
ATOM 770 C C . PRO A 1 104 ? 7.494 -2.942 -20.928 1.00 90.69 104 PRO A C 1
ATOM 772 O O . PRO A 1 104 ? 7.478 -3.584 -19.885 1.00 90.69 104 PRO A O 1
ATOM 775 N N . ALA A 1 105 ? 8.298 -3.279 -21.941 1.00 92.75 105 ALA A N 1
ATOM 776 C CA . ALA A 1 105 ? 9.251 -4.382 -21.863 1.00 92.75 105 ALA A CA 1
ATOM 777 C C . ALA A 1 105 ? 10.381 -4.123 -20.849 1.00 92.75 105 ALA A C 1
ATOM 779 O O . ALA A 1 105 ? 10.874 -5.072 -20.246 1.00 92.75 105 ALA A O 1
ATOM 780 N N . ALA A 1 106 ? 10.764 -2.857 -20.637 1.00 89.44 106 ALA A N 1
ATOM 781 C CA . ALA A 1 106 ? 11.780 -2.492 -19.650 1.00 89.44 106 ALA A CA 1
ATOM 782 C C . ALA A 1 106 ? 11.298 -2.777 -18.221 1.00 89.44 106 ALA A C 1
ATOM 784 O O . ALA A 1 106 ? 12.058 -3.313 -17.422 1.00 89.44 106 ALA A O 1
ATOM 785 N N . LEU A 1 107 ? 10.009 -2.540 -17.952 1.00 90.50 107 LEU A N 1
ATOM 786 C CA . LEU A 1 107 ? 9.395 -2.821 -16.656 1.00 90.50 107 LEU A CA 1
ATOM 787 C C . LEU A 1 107 ? 9.491 -4.308 -16.280 1.00 90.50 107 LEU A C 1
ATOM 789 O O . LEU A 1 107 ? 9.803 -4.661 -15.149 1.00 90.50 107 LEU A O 1
ATOM 793 N N . LEU A 1 108 ? 9.266 -5.204 -17.247 1.00 92.88 108 LEU A N 1
ATOM 794 C CA . LEU A 1 108 ? 9.351 -6.650 -17.013 1.00 92.88 108 LEU A CA 1
ATOM 795 C C . LEU A 1 108 ? 10.783 -7.126 -16.733 1.00 92.88 108 LEU A C 1
ATOM 797 O O . LEU A 1 108 ? 10.961 -8.187 -16.132 1.00 92.88 108 LEU A O 1
ATOM 801 N N . ALA A 1 109 ? 11.786 -6.361 -17.164 1.00 90.81 109 ALA A N 1
ATOM 802 C CA . ALA A 1 109 ? 13.189 -6.630 -16.882 1.00 90.81 109 ALA A CA 1
ATOM 803 C C . ALA A 1 109 ? 13.636 -6.083 -15.514 1.00 90.81 109 ALA A C 1
ATOM 805 O O . ALA A 1 109 ? 14.729 -6.426 -15.064 1.00 90.81 109 ALA A O 1
ATOM 806 N N . GLU A 1 110 ? 12.819 -5.263 -14.844 1.00 89.75 110 GLU A N 1
ATOM 807 C CA . GLU A 1 110 ? 13.190 -4.625 -13.586 1.00 89.75 110 GLU A CA 1
ATOM 808 C C . GLU A 1 110 ? 12.942 -5.548 -12.374 1.00 89.75 110 GLU A C 1
ATOM 810 O O . GLU A 1 110 ? 11.800 -5.912 -12.079 1.00 89.75 110 GLU A O 1
ATOM 815 N N . PRO A 1 111 ? 13.984 -5.928 -11.605 1.00 91.81 111 PRO A N 1
ATOM 816 C CA . PRO A 1 111 ? 13.806 -6.807 -10.448 1.00 91.81 111 PRO A CA 1
ATOM 817 C C . PRO A 1 111 ? 12.958 -6.176 -9.335 1.00 91.81 111 PRO A C 1
ATOM 819 O O . PRO A 1 111 ? 12.215 -6.881 -8.646 1.00 91.81 111 PRO A O 1
ATOM 822 N N . ALA A 1 112 ? 13.052 -4.852 -9.165 1.00 92.44 112 ALA A N 1
ATOM 823 C CA . ALA A 1 112 ? 12.281 -4.111 -8.171 1.00 92.44 112 ALA A CA 1
ATOM 824 C C . ALA A 1 112 ? 10.773 -4.183 -8.450 1.00 92.44 112 ALA A C 1
ATOM 826 O O . ALA A 1 112 ? 10.001 -4.361 -7.509 1.00 92.44 112 ALA A O 1
ATOM 827 N N . PHE A 1 113 ? 10.356 -4.180 -9.721 1.00 94.38 113 PHE A N 1
ATOM 828 C CA . PHE A 1 113 ? 8.955 -4.356 -10.105 1.00 94.38 113 PHE A CA 1
ATOM 829 C C . PHE A 1 113 ? 8.379 -5.685 -9.592 1.00 94.38 113 PHE A C 1
ATOM 831 O O . PHE A 1 113 ? 7.332 -5.712 -8.941 1.00 94.38 113 PHE A O 1
ATOM 838 N N . TRP A 1 114 ? 9.081 -6.799 -9.819 1.00 96.56 114 TRP A N 1
ATOM 839 C CA . TRP A 1 114 ? 8.626 -8.124 -9.381 1.00 96.56 114 TRP A CA 1
ATOM 840 C C . TRP A 1 114 ? 8.591 -8.263 -7.861 1.00 96.56 114 TRP A C 1
ATOM 842 O O . TRP A 1 114 ? 7.643 -8.829 -7.308 1.00 96.56 114 TRP A O 1
ATOM 852 N N . LEU A 1 115 ? 9.599 -7.721 -7.176 1.00 96.38 115 LEU A N 1
ATOM 853 C CA . LEU A 1 115 ? 9.619 -7.694 -5.718 1.00 96.38 115 LEU A CA 1
ATOM 854 C C . LEU A 1 115 ? 8.478 -6.825 -5.166 1.00 96.38 115 LEU A C 1
ATOM 856 O O . LEU A 1 115 ? 7.770 -7.256 -4.258 1.00 96.38 115 LEU A O 1
ATOM 860 N N . GLY A 1 116 ? 8.245 -5.645 -5.742 1.00 96.69 116 GLY A N 1
ATOM 861 C CA . GLY A 1 116 ? 7.156 -4.745 -5.363 1.00 96.69 116 GLY A CA 1
ATOM 862 C C . GLY A 1 116 ? 5.779 -5.371 -5.572 1.00 96.69 116 GLY A C 1
ATOM 863 O O . GLY A 1 116 ? 4.931 -5.293 -4.681 1.00 96.69 116 GLY A O 1
ATOM 864 N N . LEU A 1 117 ? 5.574 -6.089 -6.682 1.00 97.50 117 LEU A N 1
ATOM 865 C CA . LEU A 1 117 ? 4.375 -6.898 -6.925 1.00 97.50 117 LEU A CA 1
ATOM 866 C C . LEU A 1 117 ? 4.175 -7.966 -5.844 1.00 97.50 117 LEU A C 1
ATOM 868 O O . LEU A 1 117 ? 3.083 -8.085 -5.282 1.00 97.50 117 LEU A O 1
ATOM 872 N N . ALA A 1 118 ? 5.226 -8.727 -5.529 1.00 97.94 118 ALA A N 1
ATOM 873 C CA . ALA A 1 118 ? 5.174 -9.770 -4.508 1.00 97.94 118 ALA A CA 1
ATOM 874 C C . ALA A 1 118 ? 4.889 -9.198 -3.107 1.00 97.94 118 ALA A C 1
ATOM 876 O O . ALA A 1 118 ? 4.197 -9.834 -2.309 1.00 97.94 118 ALA A O 1
ATOM 877 N N . LEU A 1 119 ? 5.371 -7.985 -2.818 1.00 98.12 119 LEU A N 1
ATOM 878 C CA . LEU A 1 119 ? 5.193 -7.306 -1.534 1.00 98.12 119 LEU A CA 1
ATOM 879 C C . LEU A 1 119 ? 3.784 -6.740 -1.308 1.00 98.12 119 LEU A C 1
ATOM 881 O O . LEU A 1 119 ? 3.428 -6.523 -0.148 1.00 98.12 119 LEU A O 1
ATOM 885 N N . GLN A 1 120 ? 2.946 -6.573 -2.339 1.00 98.19 120 GLN A N 1
ATOM 886 C CA . GLN A 1 120 ? 1.585 -6.035 -2.157 1.00 98.19 120 GLN A CA 1
ATOM 887 C C . GLN A 1 120 ? 0.754 -6.887 -1.182 1.00 98.19 120 GLN A C 1
ATOM 889 O O . GLN A 1 120 ? 0.098 -6.368 -0.280 1.00 98.19 120 GLN A O 1
ATOM 894 N N . GLY A 1 121 ? 0.820 -8.218 -1.295 1.00 97.69 121 GLY A N 1
ATOM 895 C CA . GLY A 1 121 ? 0.125 -9.130 -0.379 1.00 97.69 121 GLY A CA 1
ATOM 896 C C . GLY A 1 121 ? 0.573 -8.971 1.085 1.00 97.69 121 GLY A C 1
ATOM 897 O O . GLY A 1 121 ? -0.257 -8.656 1.945 1.00 97.69 121 GLY A O 1
ATOM 898 N N . PRO A 1 122 ? 1.870 -9.161 1.391 1.00 98.31 122 PRO A N 1
ATOM 899 C CA . PRO A 1 122 ? 2.434 -8.941 2.722 1.00 98.31 122 PRO A CA 1
ATOM 900 C C . PRO A 1 122 ? 2.138 -7.554 3.306 1.00 98.31 122 PRO A C 1
ATOM 902 O O . PRO A 1 122 ? 1.721 -7.455 4.463 1.00 98.31 122 PRO A O 1
ATOM 905 N N . VAL A 1 123 ? 2.284 -6.485 2.517 1.00 98.19 123 VAL A N 1
ATOM 906 C CA . VAL A 1 123 ? 2.020 -5.111 2.971 1.00 98.19 123 VAL A CA 1
ATOM 907 C C . VAL A 1 123 ? 0.533 -4.898 3.259 1.00 98.19 123 VAL A C 1
ATOM 909 O O . VAL A 1 123 ? 0.186 -4.332 4.298 1.00 98.19 123 VAL A O 1
ATOM 912 N N . ALA A 1 124 ? -0.373 -5.408 2.422 1.00 97.50 124 ALA A N 1
ATOM 913 C CA . ALA A 1 124 ? -1.807 -5.373 2.704 1.00 97.50 124 ALA A CA 1
ATOM 914 C C . ALA A 1 124 ? -2.151 -6.078 4.027 1.00 97.50 124 ALA A C 1
ATOM 916 O O . ALA A 1 124 ? -2.924 -5.549 4.831 1.00 97.50 124 ALA A O 1
ATOM 917 N N . LEU A 1 125 ? -1.566 -7.251 4.289 1.00 97.00 125 LEU A N 1
ATOM 918 C CA . LEU A 1 125 ? -1.764 -7.977 5.548 1.00 97.00 125 LEU A CA 1
ATOM 919 C C . LEU A 1 125 ? -1.223 -7.199 6.753 1.00 97.00 125 LEU A C 1
ATOM 921 O O . LEU A 1 125 ? -1.901 -7.138 7.783 1.00 97.00 125 LEU A O 1
ATOM 925 N N . LEU A 1 126 ? -0.059 -6.560 6.614 1.00 97.38 126 LEU A N 1
ATOM 926 C CA . LEU A 1 126 ? 0.510 -5.683 7.637 1.00 97.38 126 LEU A CA 1
ATOM 927 C C . LEU A 1 126 ? -0.438 -4.519 7.954 1.00 97.38 126 LEU A C 1
ATOM 929 O O . LEU A 1 126 ? -0.767 -4.305 9.121 1.00 97.38 126 LEU A O 1
ATOM 933 N N . LEU A 1 127 ? -0.949 -3.818 6.939 1.00 96.25 127 LEU A N 1
ATOM 934 C CA . LEU A 1 127 ? -1.904 -2.718 7.124 1.00 96.25 127 LEU A CA 1
ATOM 935 C C . LEU A 1 127 ? -3.190 -3.183 7.817 1.00 96.25 127 LEU A C 1
ATOM 937 O O . LEU A 1 127 ? -3.687 -2.513 8.723 1.00 96.25 127 LEU A O 1
ATOM 941 N N . LEU A 1 128 ? -3.718 -4.356 7.455 1.00 94.88 128 LEU A N 1
ATOM 942 C CA . LEU A 1 128 ? -4.863 -4.947 8.155 1.00 94.88 128 LEU A CA 1
ATOM 943 C C . LEU A 1 128 ? -4.534 -5.266 9.619 1.00 94.88 128 LEU A C 1
ATOM 945 O O . LEU A 1 128 ? -5.388 -5.081 10.491 1.00 94.88 128 LEU A O 1
ATOM 949 N N . GLY A 1 129 ? -3.315 -5.729 9.899 1.00 94.50 129 GLY A N 1
ATOM 950 C CA . GLY A 1 129 ? -2.786 -5.911 11.250 1.00 94.50 129 GLY A CA 1
ATOM 951 C C . GLY A 1 129 ? -2.755 -4.601 12.036 1.00 94.50 129 GLY A C 1
ATOM 952 O O . GLY A 1 129 ? -3.283 -4.547 13.147 1.00 94.50 129 GLY A O 1
ATOM 953 N N . LEU A 1 130 ? -2.245 -3.525 11.434 1.00 94.69 130 LEU A N 1
ATOM 954 C CA . LEU A 1 130 ? -2.201 -2.190 12.038 1.00 94.69 130 LEU A CA 1
ATOM 955 C C . LEU A 1 130 ? -3.599 -1.639 12.328 1.00 94.69 130 LEU A C 1
ATOM 957 O O . LEU A 1 130 ? -3.827 -1.110 13.411 1.00 94.69 130 LEU A O 1
ATOM 961 N N . VAL A 1 131 ? -4.572 -1.834 11.432 1.00 92.31 131 VAL A N 1
ATOM 962 C CA . VAL A 1 131 ? -5.978 -1.468 11.695 1.00 92.31 131 VAL A CA 1
ATOM 963 C C . VAL A 1 131 ? -6.531 -2.240 12.898 1.00 92.31 131 VAL A C 1
ATOM 965 O O . VAL A 1 131 ? -7.217 -1.669 13.750 1.00 92.31 131 VAL A O 1
ATOM 968 N N . ARG A 1 132 ? -6.242 -3.546 12.999 1.00 90.88 132 ARG A N 1
ATOM 969 C CA . ARG A 1 132 ? -6.683 -4.372 14.138 1.00 90.88 132 ARG A CA 1
ATOM 970 C C . ARG A 1 132 ? -6.056 -3.900 15.446 1.00 90.88 132 ARG A C 1
ATOM 972 O O . ARG A 1 132 ? -6.785 -3.756 16.427 1.00 90.88 132 ARG A O 1
ATOM 979 N N . LEU A 1 133 ? -4.749 -3.646 15.443 1.00 91.81 133 LEU A N 1
ATOM 980 C CA . LEU A 1 133 ? -4.001 -3.163 16.600 1.00 91.81 133 LEU A CA 1
ATOM 981 C C . LEU A 1 133 ? -4.480 -1.771 17.026 1.00 91.81 133 LEU A C 1
ATOM 983 O O . LEU A 1 133 ? -4.827 -1.572 18.187 1.00 91.81 133 LEU A O 1
ATOM 987 N N . GLY A 1 134 ? -4.601 -0.835 16.083 1.00 90.44 134 GLY A N 1
ATOM 988 C CA . GLY A 1 134 ? -5.105 0.514 16.336 1.00 90.44 134 GLY A CA 1
ATOM 989 C C . GLY A 1 134 ? -6.500 0.498 16.953 1.00 90.44 134 GLY A C 1
ATOM 990 O O . GLY A 1 134 ? -6.761 1.211 17.917 1.00 90.44 134 GLY A O 1
ATOM 991 N N . ARG A 1 135 ? -7.383 -0.395 16.489 1.00 88.19 135 ARG A N 1
ATOM 992 C CA . ARG A 1 135 ? -8.699 -0.594 17.109 1.00 88.19 135 ARG A CA 1
ATOM 993 C C . ARG A 1 135 ? -8.604 -1.151 18.530 1.00 88.19 135 ARG A C 1
ATOM 995 O O . ARG A 1 135 ? -9.363 -0.710 19.385 1.00 88.19 135 ARG A O 1
ATOM 1002 N N . GLN A 1 136 ? -7.721 -2.115 18.802 1.00 88.56 136 GLN A N 1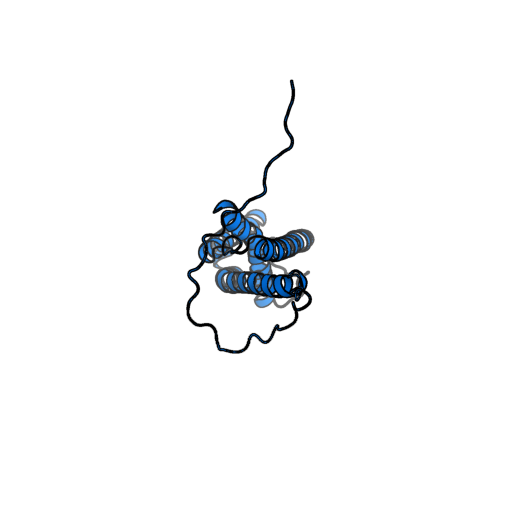
ATOM 1003 C CA . GLN A 1 136 ? -7.528 -2.644 20.162 1.00 88.56 136 GLN A CA 1
ATOM 1004 C C . GLN A 1 136 ? -7.052 -1.549 21.122 1.00 88.56 136 GLN A C 1
ATOM 1006 O O . GLN A 1 136 ? -7.603 -1.414 22.213 1.00 88.56 136 GLN A O 1
ATOM 1011 N N . ILE A 1 137 ? -6.088 -0.734 20.689 1.00 90.25 137 ILE A N 1
ATOM 1012 C CA . ILE A 1 137 ? -5.587 0.416 21.450 1.00 90.25 137 ILE A CA 1
ATOM 1013 C C . ILE A 1 137 ? -6.714 1.428 21.674 1.00 90.25 137 ILE A C 1
ATOM 1015 O O . ILE A 1 137 ? -7.004 1.780 22.814 1.00 90.25 137 ILE A O 1
ATOM 1019 N N . ALA A 1 138 ? -7.418 1.829 20.614 1.00 88.50 138 ALA A N 1
ATOM 1020 C CA . ALA A 1 138 ? -8.528 2.773 20.705 1.00 88.50 138 ALA A CA 1
ATOM 1021 C C . ALA A 1 138 ? -9.653 2.257 21.612 1.00 88.50 138 ALA A C 1
ATOM 1023 O O . ALA A 1 138 ? -10.226 3.031 22.366 1.00 88.50 138 ALA A O 1
ATOM 1024 N N . THR A 1 139 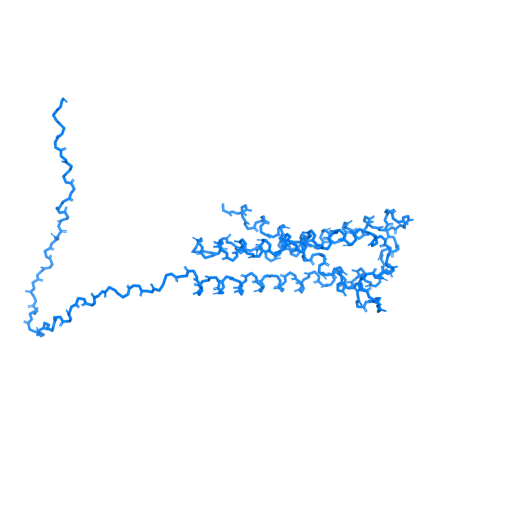? -9.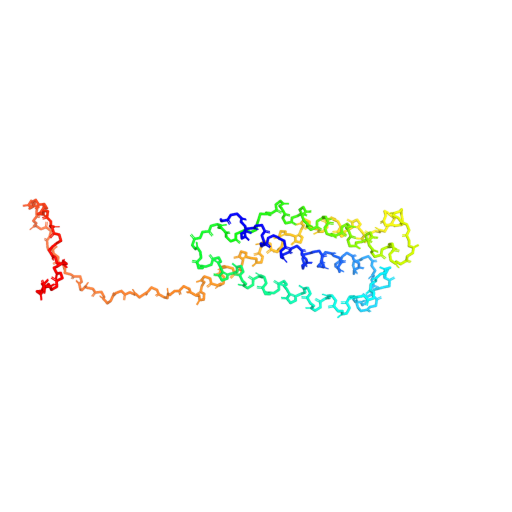940 0.953 21.603 1.00 86.44 139 THR A N 1
ATOM 1025 C CA . THR A 1 139 ? -10.935 0.358 22.510 1.00 86.44 139 THR A CA 1
ATOM 1026 C C . THR A 1 139 ? -10.494 0.511 23.963 1.00 86.44 139 THR A C 1
ATOM 1028 O O . THR A 1 139 ? -11.303 0.898 24.794 1.00 86.44 139 THR A O 1
ATOM 1031 N N . ARG A 1 140 ? -9.217 0.273 24.284 1.00 86.75 140 ARG A N 1
ATOM 1032 C CA . ARG A 1 140 ? -8.699 0.448 25.653 1.00 86.75 140 ARG A CA 1
ATOM 1033 C C . ARG A 1 140 ? -8.716 1.904 26.119 1.00 86.75 140 ARG A C 1
ATOM 1035 O O . ARG A 1 140 ? -8.935 2.142 27.297 1.00 86.75 140 ARG A O 1
ATOM 1042 N N . LEU A 1 141 ? -8.481 2.852 25.213 1.00 88.31 141 LEU A N 1
ATOM 1043 C CA . LEU A 1 141 ? -8.406 4.281 25.542 1.00 88.31 141 LEU A CA 1
ATOM 1044 C C . LEU A 1 141 ? -9.770 4.980 25.563 1.00 88.31 141 LEU A C 1
ATOM 1046 O O . LEU A 1 141 ? -9.950 5.940 26.302 1.00 88.31 141 LEU A O 1
ATOM 1050 N N . LEU A 1 142 ? -10.708 4.539 24.721 1.00 83.94 142 LEU A N 1
ATOM 1051 C CA . LEU A 1 142 ? -11.990 5.215 24.497 1.00 83.94 142 LEU A CA 1
ATOM 1052 C C . LEU A 1 142 ? -13.182 4.485 25.122 1.00 83.94 142 LEU A C 1
ATOM 1054 O O . LEU A 1 142 ? -14.277 5.046 25.133 1.00 83.94 142 LEU A O 1
ATOM 1058 N N . SER A 1 143 ? -13.017 3.246 25.603 1.00 74.12 143 SER A N 1
ATOM 1059 C CA . SER A 1 143 ? -14.097 2.590 26.347 1.00 74.12 143 SER A CA 1
ATOM 1060 C C . SER A 1 143 ? -14.268 3.302 27.688 1.00 74.12 143 SER A C 1
ATOM 1062 O O . SER A 1 143 ? -13.277 3.460 28.403 1.00 74.12 143 SER A O 1
ATOM 1064 N N . PRO A 1 144 ? -15.492 3.720 28.056 1.00 62.00 144 PRO A N 1
ATOM 1065 C CA . PRO A 1 144 ? -15.735 4.224 29.395 1.00 62.00 144 PRO A CA 1
ATOM 1066 C C . PRO A 1 144 ? -15.315 3.151 30.403 1.00 62.00 144 PRO A C 1
ATOM 1068 O O . PRO A 1 144 ? -15.671 1.981 30.229 1.00 62.00 144 PRO A O 1
ATOM 1071 N N . SER A 1 145 ? -14.581 3.534 31.456 1.00 56.56 145 SER A N 1
ATOM 1072 C CA . SER A 1 145 ? -14.455 2.676 32.638 1.00 56.56 145 SER A CA 1
ATOM 1073 C C . SER A 1 145 ? -15.859 2.219 33.027 1.00 56.56 145 SER A C 1
ATOM 1075 O O . SER A 1 145 ? -16.766 3.060 33.013 1.00 56.56 145 SER A O 1
ATOM 1077 N N . PRO A 1 146 ? -16.078 0.930 33.346 1.00 52.19 146 PRO A N 1
ATOM 1078 C CA . PRO A 1 146 ? -17.357 0.517 33.885 1.00 52.19 146 PRO A CA 1
ATOM 1079 C C . PRO A 1 146 ? -17.608 1.390 35.111 1.00 52.19 146 PRO A C 1
ATOM 1081 O O . PRO A 1 146 ? -16.898 1.290 36.111 1.00 52.19 146 PRO A O 1
ATOM 1084 N N . VAL A 1 147 ? -18.577 2.300 35.006 1.00 53.38 147 VAL A N 1
ATOM 1085 C CA . VAL A 1 147 ? -19.139 2.955 36.177 1.00 53.38 147 VAL A CA 1
ATOM 1086 C C . VAL A 1 147 ? -19.796 1.809 36.918 1.00 53.38 147 VAL A C 1
ATOM 1088 O O . VAL A 1 147 ? -20.877 1.366 36.539 1.00 53.38 147 VAL A O 1
ATOM 1091 N N . VAL A 1 148 ? -19.083 1.251 37.897 1.00 56.34 148 VAL A N 1
ATOM 1092 C CA . VAL A 1 148 ? -19.682 0.375 38.894 1.00 56.34 148 VAL A CA 1
ATOM 1093 C C . VAL A 1 148 ? -20.811 1.224 39.471 1.00 56.34 148 VAL A C 1
ATOM 1095 O O . VAL A 1 148 ? -20.510 2.265 40.065 1.00 56.34 148 VAL A O 1
ATOM 1098 N N . PRO A 1 149 ? -22.094 0.883 39.239 1.00 55.03 149 PRO A N 1
ATOM 1099 C CA . PRO A 1 149 ? -23.159 1.567 39.950 1.00 55.03 149 PRO A CA 1
ATOM 1100 C C . PRO A 1 149 ? -22.794 1.438 41.431 1.00 55.03 149 PRO A C 1
ATOM 1102 O O . PRO A 1 149 ? -22.413 0.327 41.815 1.00 55.03 149 PRO A O 1
ATOM 1105 N N . PRO A 1 150 ? -22.824 2.513 42.246 1.00 48.97 150 PRO A N 1
ATOM 1106 C CA . PRO A 1 150 ? -22.600 2.374 43.679 1.00 48.97 150 PRO A CA 1
ATOM 1107 C C . PRO A 1 150 ? -23.466 1.212 44.139 1.00 48.97 150 PRO A C 1
ATOM 1109 O O . PRO A 1 150 ? -24.677 1.225 43.905 1.00 48.97 150 PRO A O 1
ATOM 1112 N N . GLY A 1 151 ? -22.803 0.155 44.621 1.00 50.56 151 GLY A N 1
ATOM 1113 C CA . GLY A 1 151 ? -23.441 -1.121 44.877 1.00 50.56 151 GLY A CA 1
ATOM 1114 C C . GLY A 1 151 ? -24.663 -0.860 45.731 1.00 50.56 151 GLY A C 1
ATOM 1115 O O . GLY A 1 151 ? -24.532 -0.423 46.874 1.00 50.56 151 GLY A O 1
ATOM 1116 N N . GLN A 1 152 ? -25.847 -1.081 45.155 1.00 53.88 152 GLN A N 1
ATOM 1117 C CA . GLN A 1 152 ? -27.049 -1.277 45.942 1.00 53.88 152 GLN A CA 1
ATOM 1118 C C . GLN A 1 152 ? -26.662 -2.338 46.964 1.00 53.88 152 GLN A C 1
ATOM 1120 O O . GLN A 1 152 ? -26.232 -3.427 46.572 1.00 53.88 152 GLN A O 1
ATOM 1125 N N . GLY A 1 153 ? -26.663 -1.958 48.245 1.00 50.84 153 GLY A N 1
ATOM 1126 C CA . GLY A 1 153 ? -26.199 -2.818 49.321 1.00 50.84 153 GLY A CA 1
ATOM 1127 C C . GLY A 1 153 ? -26.783 -4.210 49.134 1.00 50.84 153 GLY A C 1
ATOM 1128 O O . GLY A 1 153 ? -27.969 -4.344 48.834 1.00 50.84 153 GLY A O 1
ATOM 1129 N N . GLN A 1 154 ? -25.938 -5.235 49.244 1.00 46.97 154 GLN A N 1
ATOM 1130 C CA . GLN A 1 154 ? -26.399 -6.614 49.293 1.00 46.97 154 GLN A CA 1
ATOM 1131 C C . GLN A 1 154 ? -27.390 -6.733 50.453 1.00 46.97 154 GLN A C 1
ATOM 1133 O O . GLN A 1 154 ? -26.999 -6.896 51.608 1.00 46.97 154 GLN A O 1
ATOM 1138 N N . VAL A 1 155 ? -28.683 -6.627 50.154 1.00 55.50 155 VAL A N 1
ATOM 1139 C CA . VAL A 1 155 ? -29.728 -7.039 51.078 1.00 55.50 155 VAL A CA 1
ATOM 1140 C C . VAL A 1 155 ? -29.663 -8.557 51.078 1.00 55.50 155 VAL A C 1
ATOM 1142 O O . VAL A 1 155 ? -30.117 -9.217 50.144 1.00 55.50 155 VAL A O 1
ATOM 1145 N N . TRP A 1 156 ? -29.023 -9.107 52.107 1.00 44.25 156 TRP A N 1
ATOM 1146 C CA . TRP A 1 156 ? -29.108 -10.520 52.442 1.00 44.25 156 TRP A CA 1
ATOM 1147 C C . TRP A 1 156 ? -30.574 -10.845 52.735 1.00 44.25 156 TRP A C 1
ATOM 1149 O O . TRP A 1 156 ? -31.062 -10.617 53.839 1.00 44.25 156 TRP A O 1
ATOM 1159 N N . LEU A 1 157 ? -31.298 -11.338 51.732 1.00 50.59 157 LEU A N 1
ATOM 1160 C CA . LEU A 1 157 ? -32.632 -11.886 51.934 1.00 50.59 157 LEU A CA 1
ATOM 1161 C C . LEU A 1 157 ? -32.479 -13.344 52.395 1.00 50.59 157 LEU A C 1
ATOM 1163 O O . LEU A 1 157 ? -31.927 -14.158 51.649 1.00 50.59 157 LEU A O 1
ATOM 1167 N N . PRO A 1 158 ? -32.922 -13.699 53.616 1.00 43.53 158 PRO A N 1
ATOM 1168 C CA . PRO A 1 158 ? -32.878 -15.076 54.085 1.00 43.53 158 PRO A CA 1
ATOM 1169 C C . PRO A 1 158 ? -33.737 -15.978 53.186 1.00 43.53 158 PRO A C 1
ATOM 1171 O O . PRO A 1 158 ? -34.828 -15.612 52.757 1.00 43.53 158 PRO A O 1
ATOM 1174 N N . ILE A 1 159 ? -33.224 -17.183 52.927 1.00 53.22 159 ILE A N 1
ATOM 1175 C CA . ILE A 1 159 ? -33.633 -18.174 51.905 1.00 53.22 159 ILE A CA 1
ATOM 1176 C C . ILE A 1 159 ? -35.064 -18.750 52.080 1.00 53.22 159 ILE A C 1
ATOM 1178 O O . ILE A 1 159 ? -35.486 -19.643 51.348 1.00 53.22 159 ILE A O 1
ATOM 1182 N N . PHE A 1 160 ? -35.884 -18.216 52.981 1.00 51.69 160 PHE A N 1
ATOM 1183 C CA . PHE A 1 160 ? -37.249 -18.694 53.204 1.00 51.69 160 PHE A CA 1
ATOM 1184 C C . PHE A 1 160 ? -38.294 -17.710 52.683 1.00 51.69 160 PHE A C 1
ATOM 1186 O O . PHE A 1 160 ? -38.842 -16.929 53.443 1.00 51.69 160 PHE A O 1
ATOM 1193 N N . THR A 1 161 ? -38.608 -17.779 51.389 1.00 47.62 161 THR A N 1
ATOM 1194 C CA . THR A 1 161 ? -39.963 -17.513 50.856 1.00 47.62 161 THR A CA 1
ATOM 1195 C C . THR A 1 161 ? -40.070 -18.061 49.427 1.00 47.62 161 THR A C 1
ATOM 1197 O O . THR A 1 161 ? -39.990 -17.356 48.425 1.00 47.62 161 THR A O 1
ATOM 1200 N N . LYS A 1 162 ? -40.253 -19.382 49.325 1.00 47.53 162 LYS A N 1
ATOM 1201 C CA . LYS A 1 162 ? -40.862 -20.004 48.142 1.00 47.53 162 LYS A CA 1
ATOM 1202 C C . LYS A 1 162 ? -42.334 -19.561 48.068 1.00 47.53 162 LYS A C 1
ATOM 1204 O O . LYS A 1 162 ? -43.023 -19.615 49.078 1.00 47.53 162 LYS A O 1
ATOM 1209 N N . PHE A 1 163 ? -42.789 -19.231 46.856 1.00 49.00 163 PHE A N 1
ATOM 1210 C CA . PHE A 1 163 ? -44.170 -18.926 46.440 1.00 49.00 163 PHE A CA 1
ATOM 1211 C C . PHE A 1 163 ? -44.728 -17.527 46.743 1.00 49.00 163 PHE A C 1
ATOM 1213 O O . PHE A 1 163 ? -45.618 -17.363 47.568 1.00 49.00 163 PHE A O 1
ATOM 1220 N N . VAL A 1 164 ? -44.357 -16.551 45.910 1.00 47.06 164 VAL A N 1
ATOM 1221 C CA . VAL A 1 164 ? -45.307 -15.514 45.475 1.00 47.06 164 VAL A CA 1
ATOM 1222 C C . VAL A 1 164 ? -45.200 -15.400 43.954 1.00 47.06 164 VAL A C 1
ATOM 1224 O O . VAL A 1 164 ? -44.104 -15.289 43.408 1.00 47.06 164 VAL A O 1
ATOM 1227 N N . ARG A 1 165 ? -46.338 -15.523 43.258 1.00 45.28 165 ARG A N 1
ATOM 1228 C CA . ARG A 1 165 ? -46.448 -15.356 41.798 1.00 45.28 165 ARG A CA 1
ATOM 1229 C C . ARG A 1 165 ? -45.828 -14.011 41.384 1.00 45.28 165 ARG A C 1
ATOM 1231 O O . ARG A 1 165 ? -46.076 -13.031 42.085 1.00 45.28 165 ARG A O 1
ATOM 1238 N N . PRO A 1 166 ? -45.101 -13.909 40.256 1.00 45.38 166 PRO A N 1
ATOM 1239 C CA . PRO A 1 166 ? -44.702 -12.603 39.757 1.00 45.38 166 PRO A CA 1
ATOM 1240 C C . PRO A 1 166 ? -45.968 -11.818 39.398 1.00 45.38 166 PRO A C 1
ATOM 1242 O O . PRO A 1 166 ? -46.713 -12.184 38.488 1.00 45.38 166 PRO A O 1
ATOM 1245 N N . LEU A 1 167 ? -46.231 -10.760 40.164 1.00 44.91 167 LEU A N 1
ATOM 1246 C CA . LEU A 1 167 ? -47.1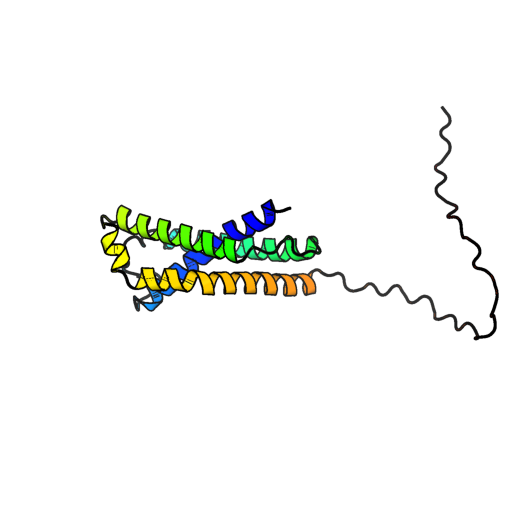92 -9.732 39.802 1.00 44.91 167 LEU A CA 1
ATOM 1247 C C . LEU A 1 167 ? -46.681 -9.112 38.496 1.00 44.91 167 LEU A C 1
ATOM 1249 O O . LEU A 1 167 ? -45.542 -8.650 38.438 1.00 44.91 167 LEU A O 1
ATOM 1253 N N . VAL A 1 168 ? -47.490 -9.138 37.438 1.00 50.22 168 VAL A N 1
ATOM 1254 C CA . VAL A 1 168 ? -47.185 -8.420 36.198 1.00 50.22 168 VAL A CA 1
ATOM 1255 C C . VAL A 1 168 ? -47.111 -6.935 36.547 1.00 50.22 168 VAL A C 1
ATOM 1257 O O . VAL A 1 168 ? -48.131 -6.294 36.791 1.00 50.22 168 VAL A O 1
ATOM 1260 N N . VAL A 1 169 ? -45.895 -6.395 36.623 1.00 51.81 169 VAL A N 1
ATOM 1261 C CA . VAL A 1 169 ? -45.672 -4.965 36.834 1.00 51.81 169 VAL A CA 1
ATOM 1262 C C . VAL A 1 169 ? -45.896 -4.270 35.494 1.00 51.81 169 VAL A C 1
ATOM 1264 O O . VAL A 1 169 ? -45.020 -4.239 34.633 1.00 51.81 169 VAL A O 1
ATOM 1267 N N . LEU A 1 170 ? -47.107 -3.750 35.304 1.00 45.25 170 LEU A N 1
ATOM 1268 C CA . LEU A 1 170 ? -47.416 -2.784 34.253 1.00 45.25 170 LEU A CA 1
ATOM 1269 C C . LEU A 1 170 ? -46.614 -1.497 34.518 1.00 45.25 170 LEU A C 1
ATOM 1271 O O . LEU A 1 170 ? -46.707 -0.960 35.625 1.00 45.25 170 LEU A O 1
ATOM 1275 N N . PRO A 1 171 ? -45.849 -0.969 33.545 1.00 48.88 171 PRO A N 1
ATOM 1276 C CA . PRO A 1 171 ? -45.188 0.317 33.702 1.00 48.88 171 PRO A CA 1
ATOM 1277 C C . PRO A 1 171 ? -46.245 1.427 33.769 1.00 48.88 171 PRO A C 1
ATOM 1279 O O . PRO A 1 171 ? -46.810 1.849 32.761 1.00 48.88 171 PRO A O 1
ATOM 1282 N N . VAL A 1 172 ? -46.524 1.900 34.981 1.00 51.22 172 VAL A N 1
ATOM 1283 C CA . VAL A 1 172 ? -47.270 3.134 35.226 1.00 51.22 172 VAL A CA 1
ATOM 1284 C C . VAL A 1 172 ? -46.263 4.278 35.195 1.00 51.22 172 VAL A C 1
ATOM 1286 O O . VAL A 1 172 ? -45.438 4.381 36.097 1.00 51.22 172 VAL A O 1
ATOM 1289 N N . GLY A 1 173 ? -46.332 5.147 34.182 1.00 50.44 173 GLY A N 1
ATOM 1290 C CA . GLY A 1 173 ? -45.676 6.455 34.276 1.00 50.44 173 GLY A CA 1
ATOM 1291 C C . GLY A 1 173 ? -45.070 7.040 33.005 1.00 50.44 173 GLY A C 1
ATOM 1292 O O . GLY A 1 173 ? -43.906 7.408 33.018 1.00 50.44 173 GLY A O 1
ATOM 1293 N N . LEU A 1 174 ? -45.859 7.220 31.946 1.00 48.56 174 LEU A N 1
ATOM 1294 C CA . LEU A 1 174 ? -45.670 8.334 31.004 1.00 48.56 174 LEU A CA 1
ATOM 1295 C C . LEU A 1 174 ? -47.047 8.949 30.721 1.00 48.56 174 LEU A C 1
ATOM 1297 O O . LEU A 1 174 ? -47.600 8.839 29.632 1.00 48.56 174 LEU A O 1
ATOM 1301 N N . ARG A 1 175 ? -47.647 9.559 31.750 1.00 54.28 175 ARG A N 1
ATOM 1302 C CA . ARG A 1 175 ? -48.714 10.543 31.543 1.00 54.28 175 ARG A CA 1
ATOM 1303 C C . ARG A 1 175 ? -48.031 11.890 31.327 1.00 54.28 175 ARG A C 1
ATOM 1305 O O . ARG A 1 175 ? -47.498 12.461 32.274 1.00 54.28 175 ARG A O 1
ATOM 1312 N N . GLY A 1 176 ? -48.004 12.354 30.080 1.00 67.06 176 GLY A N 1
ATOM 1313 C CA . GLY A 1 176 ? -47.735 13.759 29.785 1.00 67.06 176 GLY A CA 1
ATOM 1314 C C . GLY A 1 176 ? -48.830 14.654 30.387 1.00 67.06 176 GLY A C 1
ATOM 1315 O O . GLY A 1 176 ? -49.925 14.160 30.678 1.00 67.06 176 GLY A O 1
ATOM 1316 N N . PRO A 1 177 ? -48.548 15.946 30.620 1.00 60.31 177 PRO A N 1
ATOM 1317 C CA . PRO A 1 177 ? -49.523 16.871 31.188 1.00 60.31 177 PRO A CA 1
ATOM 1318 C C . PRO A 1 177 ? -50.706 17.093 30.224 1.00 60.31 177 PRO A C 1
ATOM 1320 O O . PRO A 1 177 ? -50.519 17.021 29.007 1.00 60.31 177 PRO A O 1
ATOM 1323 N N . PRO A 1 178 ? -51.923 17.354 30.739 1.00 67.31 178 PRO A N 1
ATOM 1324 C CA . PRO A 1 178 ? -53.094 17.602 29.905 1.00 67.31 178 PRO A CA 1
ATOM 1325 C C . PRO A 1 178 ? -52.917 18.894 29.097 1.00 67.31 178 PRO A C 1
ATOM 1327 O O . PRO A 1 178 ? -52.639 19.951 29.662 1.00 67.31 178 PRO A O 1
ATOM 1330 N N . LEU A 1 179 ? -53.098 18.813 27.778 1.00 61.56 179 LEU A N 1
ATOM 1331 C CA . LEU A 1 179 ? -53.315 19.989 26.940 1.00 61.56 179 LEU A CA 1
ATOM 1332 C C . LEU A 1 179 ? -54.791 20.383 27.066 1.00 61.56 179 LEU A C 1
ATOM 1334 O O . LEU A 1 179 ? -55.668 19.609 26.692 1.00 61.56 179 LEU A O 1
ATOM 1338 N N . PHE A 1 180 ? -55.051 21.570 27.607 1.00 48.44 180 PHE A N 1
ATOM 1339 C CA . PHE A 1 180 ? -56.328 22.262 27.460 1.00 48.44 180 PHE A CA 1
ATOM 1340 C C . PHE A 1 180 ? -56.147 23.361 26.411 1.00 48.44 180 PHE A C 1
ATOM 1342 O O . PHE A 1 180 ? -55.640 24.418 26.775 1.00 48.44 180 PHE A O 1
ATOM 1349 N N . VAL A 1 181 ? -56.528 23.100 25.154 1.00 45.41 181 VAL A N 1
ATOM 1350 C CA . VAL A 1 181 ? -57.096 24.060 24.178 1.00 45.41 181 VAL A CA 1
ATOM 1351 C C . VAL A 1 181 ? -57.921 23.264 23.173 1.00 45.41 181 VAL A C 1
ATOM 1353 O O . VAL A 1 181 ? -57.360 22.292 22.618 1.00 45.41 181 VAL A O 1
#

Radius of gyration: 28.12 Å; chains: 1; bounding box: 79×44×77 Å